Protein AF-A0A9D8S6X1-F1 (afdb_monomer_lite)

Radius of gyration: 15.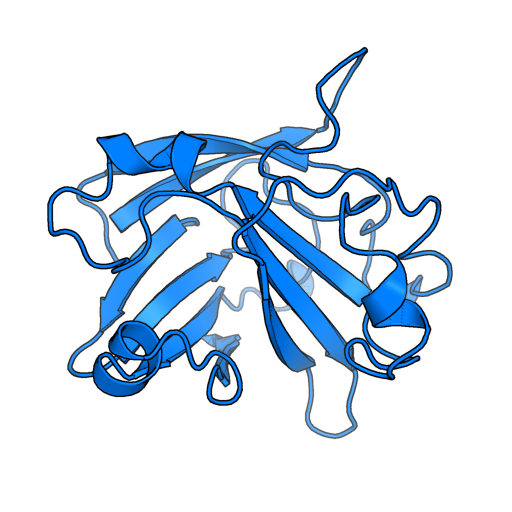07 Å; chains: 1; bounding box: 39×36×40 Å

Sequence (179 aa):
MIGIKVEKAHGEYDPGTSKFFGSPTMPEEWLADETIGDDDFFFCQLKLSEFKAFDKDNILPAKSGFIYFFLSETENGLKPNVQYFEKEPETLIDDFNAGFDSLGDIETEFSIDYFETKETTDGTGILVSDKDEIILLQYDPLDDGMPEFLAETENVACFKIKKEDLQKLDFSKVKLELR

pLDDT: mean 92.67, std 5.19, range [68.38, 98.69]

Secondary structure (DSSP, 8-state):
-EEEEEEE--SS--TTS-EESS--EE-THHHHTTSS-TTEEEEEEEEHHHHTTT-TT--SS-SSSEEEEEEEEETTEEEEEEEEE-SPP-EE-TTTTTT-GGG-S-SS-EEEEEEE-S-SSSSSEEEEEETTEEEEEEE-TTSTT--STTGGG-PPEEEEEEHHHHHTT-GGG-EEEE-

Structure (mmCIF, N/CA/C/O backbone):
data_AF-A0A9D8S6X1-F1
#
_entry.id   AF-A0A9D8S6X1-F1
#
loop_
_atom_site.group_PDB
_atom_site.id
_atom_site.type_symbol
_atom_site.label_atom_id
_atom_site.label_alt_id
_atom_site.label_comp_id
_atom_site.label_asym_id
_atom_site.label_entity_id
_atom_site.label_seq_id
_atom_site.pdbx_PDB_ins_code
_atom_site.Cartn_x
_atom_site.Cartn_y
_atom_site.Cartn_z
_atom_site.occupancy
_atom_site.B_iso_or_equiv
_atom_site.auth_seq_id
_atom_site.auth_comp_id
_atom_site.auth_asym_id
_atom_site.auth_atom_id
_atom_site.pdbx_PDB_model_num
ATOM 1 N N . MET A 1 1 ? -10.590 -8.589 8.835 1.00 87.88 1 MET A N 1
ATOM 2 C CA . MET A 1 1 ? -9.824 -7.779 7.863 1.00 87.88 1 MET A CA 1
ATOM 3 C C . MET A 1 1 ? -10.454 -7.965 6.495 1.00 87.88 1 MET A C 1
ATOM 5 O O . MET A 1 1 ? -11.339 -8.808 6.366 1.00 87.88 1 MET A O 1
ATOM 9 N N . ILE A 1 2 ? -10.019 -7.215 5.489 1.00 94.69 2 ILE A N 1
ATOM 10 C CA . ILE A 1 2 ? -10.280 -7.590 4.096 1.00 94.69 2 ILE A CA 1
ATOM 11 C C . ILE A 1 2 ? -9.073 -8.418 3.656 1.00 94.69 2 ILE A C 1
ATOM 13 O O . ILE A 1 2 ? -7.950 -7.925 3.735 1.00 94.69 2 ILE A O 1
ATOM 17 N N . GLY A 1 3 ? -9.296 -9.678 3.292 1.00 95.94 3 GLY A N 1
ATOM 18 C CA . GLY A 1 3 ? -8.234 -10.572 2.837 1.00 95.94 3 GLY A CA 1
ATOM 19 C C . GLY A 1 3 ? -7.816 -10.231 1.412 1.00 95.94 3 GLY A C 1
ATOM 20 O O . GLY A 1 3 ? -8.647 -9.776 0.619 1.00 95.94 3 GLY A O 1
ATOM 21 N N . ILE A 1 4 ? -6.539 -10.446 1.113 1.00 96.12 4 ILE A N 1
ATOM 22 C CA . ILE A 1 4 ? -5.961 -10.298 -0.221 1.00 96.12 4 ILE A CA 1
ATOM 23 C C . ILE A 1 4 ? -5.548 -11.671 -0.727 1.00 96.12 4 ILE A C 1
ATOM 25 O O . ILE A 1 4 ? -4.951 -12.458 -0.001 1.00 96.12 4 ILE A O 1
ATOM 29 N N . LYS A 1 5 ? -5.859 -11.938 -1.989 1.00 95.12 5 LYS A N 1
ATOM 30 C CA . LYS A 1 5 ? -5.250 -13.007 -2.766 1.00 95.12 5 LYS A CA 1
ATOM 31 C C . LYS A 1 5 ? -4.526 -12.373 -3.943 1.00 95.12 5 LYS A C 1
ATOM 33 O O . LYS A 1 5 ? -5.027 -11.401 -4.505 1.00 95.12 5 LYS A O 1
ATOM 38 N N . VAL A 1 6 ? -3.384 -12.936 -4.318 1.00 95.19 6 VAL A N 1
ATOM 39 C CA . VAL A 1 6 ? -2.604 -12.444 -5.450 1.00 95.19 6 VAL A CA 1
ATOM 40 C C . VAL A 1 6 ? -2.406 -13.509 -6.516 1.00 95.19 6 VAL A C 1
ATOM 42 O O . VAL A 1 6 ? -2.420 -14.712 -6.242 1.00 95.19 6 VAL A O 1
ATOM 45 N N . GLU A 1 7 ? -2.196 -13.055 -7.742 1.00 94.19 7 GLU A N 1
ATOM 46 C CA . GLU A 1 7 ? -1.721 -13.874 -8.849 1.00 94.19 7 GLU A CA 1
ATOM 47 C C . GLU A 1 7 ? -0.792 -13.045 -9.738 1.00 94.19 7 GLU A C 1
ATOM 49 O O . GLU A 1 7 ? -0.887 -11.820 -9.780 1.00 94.19 7 GLU A O 1
ATOM 54 N N . LYS A 1 8 ? 0.135 -13.699 -10.446 1.00 94.31 8 LYS A N 1
ATOM 55 C CA . LYS A 1 8 ? 0.975 -13.000 -11.427 1.00 94.31 8 LYS A CA 1
ATOM 56 C C . LYS A 1 8 ? 0.086 -12.423 -12.525 1.00 94.31 8 LYS A C 1
ATOM 58 O O . LYS A 1 8 ? -0.728 -13.148 -13.099 1.00 94.31 8 LYS A O 1
ATOM 63 N N . ALA A 1 9 ? 0.266 -11.143 -12.837 1.00 89.88 9 ALA A N 1
ATOM 64 C CA . ALA A 1 9 ? -0.518 -10.487 -13.870 1.00 89.88 9 ALA A CA 1
ATOM 65 C C . ALA A 1 9 ? -0.205 -11.102 -15.247 1.00 89.88 9 ALA A C 1
ATOM 67 O O . ALA A 1 9 ? 0.955 -11.312 -15.623 1.00 89.88 9 ALA A O 1
ATOM 68 N N . HIS A 1 10 ? -1.248 -11.423 -16.013 1.00 84.25 10 HIS A N 1
ATOM 69 C CA . HIS A 1 10 ? -1.128 -12.063 -17.320 1.00 84.25 10 HIS A CA 1
ATOM 70 C C . HIS A 1 10 ? -2.132 -11.475 -18.318 1.00 84.25 10 HIS A C 1
ATOM 72 O O . HIS A 1 10 ? -3.310 -11.319 -18.012 1.00 84.25 10 HIS A O 1
ATOM 78 N N . GLY A 1 11 ? -1.685 -11.245 -19.556 1.00 82.75 11 GLY A N 1
ATOM 79 C CA . GLY A 1 11 ? -2.544 -10.768 -20.644 1.00 82.75 11 GLY A CA 1
ATOM 80 C C . GLY A 1 11 ? -2.809 -9.260 -20.608 1.00 82.75 11 GLY A C 1
ATOM 81 O O . GLY A 1 11 ? -2.015 -8.500 -20.066 1.00 82.75 11 GLY A O 1
ATOM 82 N N . GLU A 1 12 ? -3.904 -8.835 -21.241 1.00 82.62 12 GLU A N 1
ATOM 83 C CA . GLU A 1 12 ? -4.375 -7.447 -21.195 1.00 82.62 12 GLU A CA 1
ATOM 84 C C . GLU A 1 12 ? -5.274 -7.249 -19.970 1.00 82.62 12 GLU A C 1
ATOM 86 O O . GLU A 1 12 ? -6.260 -7.967 -19.792 1.00 82.62 12 GLU A O 1
ATOM 91 N N . TYR A 1 13 ? -4.952 -6.255 -19.150 1.00 85.88 13 TYR A N 1
ATOM 92 C CA . TYR A 1 13 ? -5.726 -5.839 -17.983 1.00 85.88 13 TYR A CA 1
ATOM 93 C C . TYR A 1 13 ? -5.646 -4.313 -17.837 1.00 85.88 13 TYR A C 1
ATOM 95 O O . TYR A 1 13 ? -4.873 -3.652 -18.532 1.00 85.88 13 TYR A O 1
ATOM 103 N N . ASP A 1 14 ? -6.485 -3.743 -16.973 1.00 91.75 14 ASP A N 1
ATOM 104 C CA . ASP A 1 14 ? -6.447 -2.311 -16.668 1.00 91.75 14 ASP A CA 1
ATOM 105 C C . ASP A 1 14 ? -5.255 -2.019 -15.734 1.00 91.75 14 ASP A C 1
ATOM 107 O O . ASP A 1 14 ? -5.252 -2.490 -14.598 1.00 91.75 14 ASP A O 1
ATOM 111 N N . PRO A 1 15 ? -4.233 -1.254 -16.163 1.00 92.38 15 PRO A N 1
ATOM 112 C CA . PRO A 1 15 ? -3.059 -0.994 -15.334 1.00 92.38 15 PRO A CA 1
ATOM 113 C C . PRO A 1 15 ? -3.374 -0.147 -14.089 1.00 92.38 15 PRO A C 1
ATOM 115 O O . PRO A 1 15 ? -2.557 -0.108 -13.165 1.00 92.38 15 PRO A O 1
ATOM 118 N N . GLY A 1 16 ? -4.547 0.490 -14.031 1.00 94.75 16 GLY A N 1
ATOM 119 C CA . GLY A 1 16 ? -5.042 1.244 -12.885 1.00 94.75 16 GLY A CA 1
ATOM 120 C C . GLY A 1 16 ? -5.818 0.411 -11.858 1.00 94.75 16 GLY A C 1
ATOM 121 O O . GLY A 1 16 ? -6.587 0.996 -11.097 1.00 94.75 16 GLY A O 1
ATOM 122 N N . THR A 1 17 ? -5.697 -0.921 -11.840 1.00 95.75 17 THR A N 1
ATOM 123 C CA . THR A 1 17 ? -6.281 -1.792 -10.795 1.00 95.75 17 THR A CA 1
ATOM 124 C C . THR A 1 17 ? -5.334 -1.981 -9.615 1.00 95.75 17 THR A C 1
ATOM 126 O O . THR A 1 17 ? -4.147 -1.667 -9.702 1.00 95.75 17 THR A O 1
ATOM 129 N N . SER A 1 18 ? -5.822 -2.527 -8.501 1.00 97.75 18 SER A N 1
ATOM 130 C CA . SER A 1 18 ? -4.947 -2.862 -7.374 1.00 97.75 18 SER A CA 1
ATOM 131 C C . SER A 1 18 ? -3.916 -3.928 -7.747 1.00 97.75 18 SER A C 1
ATOM 133 O O . SER A 1 18 ? -4.235 -4.912 -8.419 1.00 97.75 18 SER A O 1
ATOM 135 N N . LYS A 1 19 ? -2.675 -3.730 -7.300 1.00 97.94 19 LYS A N 1
ATOM 136 C CA . LYS A 1 19 ? -1.536 -4.605 -7.605 1.00 97.94 19 LYS A CA 1
ATOM 137 C C . LYS A 1 19 ? -0.410 -4.450 -6.588 1.00 97.94 19 LYS A C 1
ATOM 139 O O . LYS A 1 19 ? -0.287 -3.404 -5.942 1.00 97.94 19 LYS A O 1
ATOM 144 N N . PHE A 1 20 ? 0.429 -5.474 -6.498 1.00 97.81 20 PHE A N 1
ATOM 145 C CA . PHE A 1 20 ? 1.783 -5.368 -5.962 1.00 97.81 20 PHE A CA 1
ATOM 146 C C . PHE A 1 20 ? 2.786 -5.276 -7.103 1.00 97.81 20 PHE A C 1
ATOM 148 O O . PHE A 1 20 ? 2.629 -5.976 -8.107 1.00 97.81 20 PHE A O 1
ATOM 155 N N . PHE A 1 21 ? 3.839 -4.486 -6.881 1.00 97.19 21 PHE A N 1
ATOM 156 C CA . PHE A 1 21 ? 5.027 -4.428 -7.735 1.00 97.19 21 PHE A CA 1
ATOM 157 C C . PHE A 1 21 ? 4.738 -4.097 -9.213 1.00 97.19 21 PHE A C 1
ATOM 159 O O . PHE A 1 21 ? 3.621 -3.734 -9.591 1.00 97.19 21 PHE A O 1
ATOM 166 N N . GLY A 1 22 ? 5.771 -4.149 -10.054 1.00 95.12 22 GLY A N 1
ATOM 167 C CA . GLY A 1 22 ? 5.673 -3.765 -11.459 1.00 95.12 22 GLY A CA 1
ATOM 168 C C . GLY A 1 22 ? 5.524 -2.257 -11.659 1.00 95.12 22 GLY A C 1
ATOM 169 O O . GLY A 1 22 ? 6.193 -1.464 -10.999 1.00 95.12 22 GLY A O 1
ATOM 170 N N . SER A 1 23 ? 4.677 -1.860 -12.611 1.00 95.50 23 SER A N 1
ATOM 171 C CA . SER A 1 23 ? 4.532 -0.460 -13.030 1.00 95.50 23 SER A CA 1
ATOM 172 C C . SER A 1 23 ? 3.281 0.189 -12.408 1.00 95.50 23 SER A C 1
ATOM 174 O O . SER A 1 23 ? 2.155 -0.272 -12.663 1.00 95.50 23 SER A O 1
ATOM 176 N N . PRO A 1 24 ? 3.432 1.254 -11.595 1.00 97.25 24 PRO A N 1
ATOM 177 C CA . PRO A 1 24 ? 2.298 1.981 -11.043 1.00 97.25 24 PRO A CA 1
ATOM 178 C C 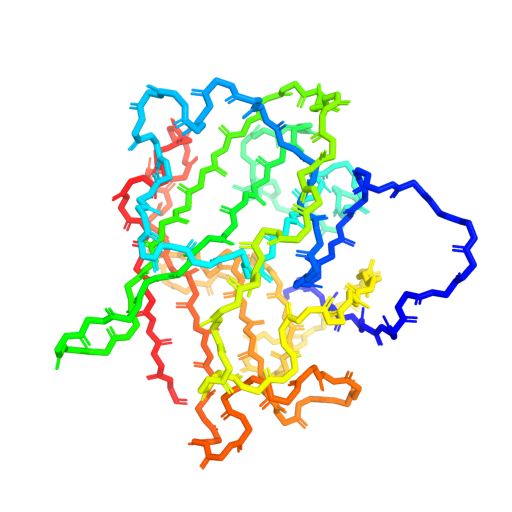. PRO A 1 24 ? 1.597 2.809 -12.121 1.00 97.25 24 PRO A C 1
ATOM 180 O O . PRO A 1 24 ? 2.237 3.370 -13.012 1.00 97.25 24 PRO A O 1
ATOM 183 N N . THR A 1 25 ? 0.277 2.954 -11.992 1.00 97.25 25 THR A N 1
ATOM 184 C CA . THR A 1 25 ? -0.449 4.018 -12.699 1.00 97.25 25 THR A CA 1
ATOM 185 C C . THR A 1 25 ? -0.677 5.138 -11.704 1.00 97.25 25 THR A C 1
ATOM 187 O O . THR A 1 25 ? -1.452 4.962 -10.776 1.00 97.25 25 THR A O 1
ATOM 190 N N . MET A 1 26 ? 0.015 6.265 -11.847 1.00 95.56 26 MET A N 1
ATOM 191 C CA . MET A 1 26 ? 0.042 7.321 -10.830 1.00 95.56 26 MET A CA 1
ATOM 192 C C . MET A 1 26 ? 0.157 8.722 -11.456 1.00 95.56 26 MET A C 1
ATOM 194 O O . MET A 1 26 ? 0.364 8.839 -12.665 1.00 95.56 26 MET A O 1
ATOM 198 N N . PRO A 1 27 ? -0.015 9.805 -10.678 1.00 94.69 27 PRO A N 1
ATOM 199 C CA . PRO A 1 27 ? 0.159 11.168 -11.178 1.00 94.69 27 PRO A CA 1
ATOM 200 C C . PRO A 1 27 ? 1.619 11.428 -11.575 1.00 94.69 27 PRO A C 1
ATOM 202 O O . PRO A 1 27 ? 2.521 11.261 -10.756 1.00 94.69 27 PRO A O 1
ATOM 205 N N . GLU A 1 28 ? 1.864 11.857 -12.816 1.00 90.75 28 GLU A N 1
ATOM 206 C CA . GLU A 1 28 ? 3.223 12.137 -13.313 1.00 90.75 28 GLU A CA 1
ATOM 207 C C . GLU A 1 28 ? 3.885 13.290 -12.540 1.00 90.75 28 GLU A C 1
ATOM 209 O O . GLU A 1 28 ? 5.103 13.311 -12.368 1.00 90.75 28 GLU A O 1
ATOM 214 N N . GLU A 1 29 ? 3.092 14.229 -12.010 1.00 92.56 29 GLU A N 1
ATOM 215 C CA . GLU A 1 29 ? 3.599 15.349 -11.215 1.00 92.56 29 GLU A CA 1
ATOM 216 C C . GLU A 1 29 ? 4.384 14.913 -9.972 1.00 92.56 29 GLU A C 1
ATOM 218 O O . GLU A 1 29 ? 5.290 15.639 -9.564 1.00 92.56 29 GLU A O 1
ATOM 223 N N . TRP A 1 30 ? 4.111 13.719 -9.431 1.00 94.62 30 TRP A N 1
ATOM 224 C CA . TRP A 1 30 ? 4.812 13.181 -8.263 1.00 94.62 30 TRP A CA 1
ATOM 225 C C . TRP A 1 30 ? 6.290 12.879 -8.520 1.00 94.62 30 TRP A C 1
ATOM 227 O O . TRP A 1 30 ? 7.085 12.864 -7.580 1.00 94.62 30 TRP A O 1
ATOM 237 N N . LEU A 1 31 ? 6.665 12.670 -9.787 1.00 88.81 31 LEU A N 1
ATOM 238 C CA . LEU A 1 31 ? 8.062 12.530 -10.205 1.00 88.81 31 LEU A CA 1
ATOM 239 C C . LEU A 1 31 ? 8.778 13.885 -10.264 1.00 88.81 31 LEU A C 1
ATOM 241 O O . LEU A 1 31 ? 9.998 13.954 -10.153 1.00 88.81 31 LEU A O 1
ATOM 245 N N . ALA A 1 32 ? 8.033 14.970 -10.483 1.00 88.94 32 ALA A N 1
ATOM 246 C CA . ALA A 1 32 ? 8.590 16.305 -10.678 1.00 88.94 32 ALA A CA 1
ATOM 247 C C . ALA A 1 32 ? 8.632 17.138 -9.389 1.00 88.94 32 ALA A C 1
ATOM 249 O O . ALA A 1 32 ? 9.419 18.081 -9.307 1.00 88.94 32 ALA A O 1
ATOM 250 N N . ASP A 1 33 ? 7.772 16.837 -8.414 1.00 91.75 33 ASP A N 1
ATOM 251 C CA . ASP A 1 33 ? 7.617 17.608 -7.177 1.00 91.75 33 ASP A CA 1
ATOM 252 C C . ASP A 1 33 ? 8.257 16.959 -5.937 1.00 91.75 33 ASP A C 1
ATOM 254 O O . ASP A 1 33 ? 8.052 17.446 -4.824 1.00 91.75 33 ASP A O 1
ATOM 258 N N . GLU A 1 34 ? 9.058 15.906 -6.137 1.00 88.12 34 GLU A N 1
ATOM 259 C CA . GLU A 1 34 ? 9.754 15.150 -5.083 1.00 88.12 34 GLU A CA 1
ATOM 260 C C . GLU A 1 34 ? 8.796 14.469 -4.078 1.00 88.12 34 GLU A C 1
ATOM 262 O O . GLU A 1 34 ? 9.189 14.145 -2.955 1.00 88.12 34 GLU A O 1
ATOM 267 N N . THR A 1 35 ? 7.529 14.230 -4.458 1.00 93.06 35 THR A N 1
ATOM 268 C CA . THR A 1 35 ? 6.592 13.423 -3.651 1.00 93.06 35 THR A CA 1
ATOM 269 C C . THR A 1 35 ? 7.097 11.990 -3.483 1.00 93.06 35 THR A C 1
ATOM 271 O O . THR A 1 35 ? 6.928 11.395 -2.412 1.00 93.06 35 THR A O 1
ATOM 274 N N . ILE A 1 36 ? 7.725 11.447 -4.527 1.00 93.81 36 ILE A N 1
ATOM 275 C CA . ILE A 1 36 ? 8.417 10.157 -4.508 1.00 93.81 36 ILE A CA 1
ATOM 276 C C . ILE A 1 36 ? 9.922 10.415 -4.523 1.00 93.81 36 ILE A C 1
ATOM 278 O O . ILE A 1 36 ? 10.401 11.223 -5.318 1.00 93.81 36 ILE A O 1
ATOM 282 N N . GLY A 1 37 ? 10.656 9.782 -3.606 1.00 89.56 37 GLY A N 1
ATOM 283 C CA . GLY A 1 37 ? 12.106 9.929 -3.525 1.00 89.56 37 GLY A CA 1
ATOM 284 C C . GLY A 1 37 ? 12.835 9.111 -4.590 1.00 89.56 37 GLY A C 1
ATOM 285 O O . GLY A 1 37 ? 12.324 8.099 -5.053 1.00 89.56 37 GLY A O 1
ATOM 286 N N . ASP A 1 38 ? 14.067 9.505 -4.919 1.00 89.00 38 ASP A N 1
ATOM 287 C CA . ASP A 1 38 ? 14.907 8.786 -5.894 1.00 89.00 38 ASP A CA 1
ATOM 288 C C . ASP A 1 38 ? 15.185 7.322 -5.494 1.00 89.00 38 ASP A C 1
ATOM 290 O O . ASP A 1 38 ? 15.384 6.469 -6.354 1.00 89.00 38 ASP A O 1
ATOM 294 N N . ASP A 1 39 ? 15.193 7.036 -4.188 1.00 92.25 39 ASP A N 1
ATOM 295 C CA . ASP A 1 39 ? 15.436 5.701 -3.624 1.00 92.25 39 ASP A CA 1
ATOM 296 C C . ASP A 1 39 ? 14.134 4.940 -3.297 1.00 92.25 39 ASP A C 1
ATOM 298 O O . ASP A 1 39 ? 14.181 3.871 -2.682 1.00 92.25 39 ASP A O 1
ATOM 302 N N . ASP A 1 40 ? 12.966 5.498 -3.634 1.00 96.06 40 ASP A N 1
ATOM 303 C CA . ASP A 1 40 ? 11.679 4.847 -3.399 1.00 96.06 40 ASP A CA 1
ATOM 304 C C . ASP A 1 40 ? 11.350 3.878 -4.548 1.00 96.06 40 ASP A C 1
ATOM 306 O O . ASP A 1 40 ? 11.199 4.286 -5.697 1.00 96.06 40 ASP A O 1
ATOM 310 N N . PHE A 1 41 ? 11.143 2.601 -4.229 1.00 97.00 41 PHE A N 1
ATOM 311 C CA . PHE A 1 41 ? 10.557 1.626 -5.148 1.00 97.00 41 PHE A CA 1
ATOM 312 C C . PHE A 1 41 ? 9.050 1.483 -4.905 1.00 97.00 41 PHE A C 1
ATOM 314 O O . PHE A 1 41 ? 8.542 1.651 -3.789 1.00 97.00 41 PHE A O 1
ATOM 321 N N . PHE A 1 42 ? 8.312 1.153 -5.960 1.00 97.81 42 PHE A N 1
ATOM 322 C CA . PHE A 1 42 ? 6.881 0.897 -5.920 1.00 97.81 42 PHE A CA 1
ATOM 323 C C . PHE A 1 42 ? 6.590 -0.470 -5.301 1.00 97.81 42 PHE A C 1
ATOM 325 O O . PHE A 1 42 ? 7.025 -1.511 -5.798 1.00 97.81 42 PHE A O 1
ATOM 332 N N . PHE A 1 43 ? 5.811 -0.465 -4.222 1.00 98.12 43 PHE A N 1
ATOM 333 C CA . PHE A 1 43 ? 5.430 -1.673 -3.499 1.00 98.12 43 PHE A CA 1
ATOM 334 C C . PHE A 1 43 ? 4.007 -2.118 -3.846 1.00 98.12 43 PHE A C 1
ATOM 336 O O . PHE A 1 43 ? 3.778 -3.283 -4.166 1.00 98.12 43 PHE A O 1
ATOM 343 N N . CYS A 1 44 ? 3.032 -1.208 -3.781 1.00 98.38 44 CYS A N 1
ATOM 344 C CA . CYS A 1 44 ? 1.625 -1.546 -3.988 1.00 98.38 44 CYS A CA 1
ATOM 345 C C . CYS A 1 44 ? 0.788 -0.319 -4.367 1.00 98.38 44 CYS A C 1
ATOM 347 O O . CYS A 1 44 ? 1.005 0.768 -3.836 1.00 98.38 44 CYS A O 1
ATOM 349 N N . GLN A 1 45 ? -0.221 -0.498 -5.220 1.00 98.19 45 GLN A N 1
ATOM 350 C CA . GLN A 1 45 ? -1.327 0.451 -5.366 1.00 98.19 45 GLN A CA 1
ATOM 351 C C . GLN A 1 45 ? -2.636 -0.253 -5.021 1.00 98.19 45 GLN A C 1
ATOM 353 O O . GLN A 1 45 ? -2.874 -1.386 -5.438 1.00 98.19 45 GLN A O 1
ATOM 358 N N . LEU A 1 46 ? -3.495 0.431 -4.271 1.00 98.19 46 LEU A N 1
ATOM 359 C CA . LEU A 1 46 ? -4.825 -0.036 -3.902 1.00 98.19 46 LEU A CA 1
ATOM 360 C C . LEU A 1 46 ? -5.867 0.934 -4.455 1.00 98.19 46 LEU A C 1
ATOM 362 O O . LEU A 1 46 ? -5.915 2.094 -4.042 1.00 98.19 46 LEU A O 1
ATOM 366 N N . LYS A 1 47 ? -6.741 0.453 -5.339 1.00 97.44 47 LYS A N 1
ATOM 367 C CA . LYS A 1 47 ? -7.891 1.194 -5.857 1.00 97.44 47 LYS A CA 1
ATOM 368 C C . LYS A 1 47 ? -9.078 1.019 -4.915 1.00 97.44 47 LYS A C 1
ATOM 370 O O . LYS A 1 47 ? -9.649 -0.061 -4.780 1.00 97.44 47 LYS A O 1
ATOM 375 N N . LEU A 1 48 ? -9.501 2.106 -4.274 1.00 97.06 48 LEU A N 1
ATOM 376 C CA . LEU A 1 48 ? -10.478 2.071 -3.176 1.00 97.06 48 LEU A CA 1
ATOM 377 C C . LEU A 1 48 ? -11.836 1.495 -3.584 1.00 97.06 48 LEU A C 1
ATOM 379 O O . LEU A 1 48 ? -12.539 0.909 -2.760 1.00 97.06 48 LEU A O 1
ATOM 383 N N . SER A 1 49 ? -12.219 1.668 -4.848 1.00 95.50 49 SER A N 1
ATOM 384 C CA . SER A 1 49 ? -13.494 1.183 -5.374 1.00 95.50 49 SER A CA 1
ATOM 385 C C . SER A 1 49 ? -13.563 -0.346 -5.473 1.00 95.50 49 SER A C 1
ATOM 387 O O . SER A 1 49 ? -14.663 -0.890 -5.375 1.00 95.50 49 SER A O 1
ATOM 389 N N . GLU A 1 50 ? -12.428 -1.042 -5.585 1.00 96.50 50 GLU A N 1
ATOM 390 C CA . GLU A 1 50 ? -12.368 -2.500 -5.774 1.00 96.50 50 GLU A CA 1
ATOM 391 C C . GLU A 1 50 ? -12.691 -3.272 -4.495 1.00 96.50 50 GLU A C 1
ATOM 393 O O . GLU A 1 50 ? -13.338 -4.317 -4.541 1.00 96.50 50 GLU A O 1
ATOM 398 N N . PHE A 1 51 ? -12.326 -2.724 -3.336 1.00 95.50 51 PHE A N 1
ATOM 399 C CA . PHE A 1 51 ? -12.581 -3.367 -2.048 1.00 95.50 51 PHE A CA 1
ATOM 400 C C . PHE A 1 51 ? -13.638 -2.660 -1.196 1.00 95.50 51 PHE A C 1
ATOM 402 O O . PHE A 1 51 ? -13.933 -3.104 -0.082 1.00 95.50 51 PHE A O 1
ATOM 409 N N . LYS A 1 52 ? -14.272 -1.586 -1.695 1.00 93.88 52 LYS A N 1
ATOM 410 C CA . LYS A 1 52 ? -15.228 -0.799 -0.896 1.00 93.88 52 LYS A CA 1
ATOM 411 C C . LYS A 1 52 ? -16.394 -1.628 -0.353 1.00 93.88 52 LYS A C 1
ATOM 413 O O . LYS A 1 52 ? -16.886 -1.344 0.737 1.00 93.88 52 LYS A O 1
ATOM 418 N N . ALA A 1 53 ? -16.828 -2.655 -1.084 1.00 93.38 53 ALA A N 1
ATOM 419 C CA . ALA A 1 53 ? -17.890 -3.560 -0.645 1.00 93.38 53 ALA A CA 1
ATOM 420 C C . ALA A 1 53 ? -17.527 -4.358 0.626 1.00 93.38 53 ALA A C 1
ATOM 422 O O . ALA A 1 53 ? -18.424 -4.791 1.352 1.00 93.38 53 ALA A O 1
ATOM 423 N N . PHE A 1 54 ? -16.231 -4.526 0.909 1.00 93.44 54 PHE A N 1
ATOM 424 C CA . PHE A 1 54 ? -15.721 -5.242 2.078 1.00 93.44 54 PHE A CA 1
ATOM 425 C C . PHE A 1 54 ? -15.407 -4.313 3.268 1.00 93.44 54 PHE A C 1
ATOM 427 O O . PHE A 1 54 ? -15.373 -4.780 4.405 1.00 93.44 54 PHE A O 1
ATOM 434 N N . ASP A 1 55 ? -15.268 -2.997 3.052 1.00 92.38 55 ASP A N 1
ATOM 435 C CA . ASP A 1 55 ? -15.091 -1.975 4.103 1.00 92.38 55 ASP A CA 1
ATOM 436 C C . ASP A 1 55 ? -1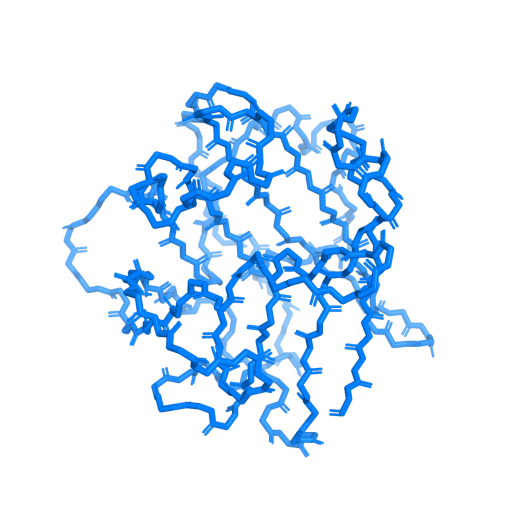6.426 -1.629 4.803 1.00 92.38 55 ASP A C 1
ATOM 438 O O . ASP A 1 55 ? -16.970 -0.525 4.698 1.00 92.38 55 ASP A O 1
ATOM 442 N N . LYS A 1 56 ? -16.993 -2.617 5.505 1.00 88.81 56 LYS A N 1
ATOM 443 C CA . LYS A 1 56 ? -18.319 -2.527 6.149 1.00 88.81 56 LYS A CA 1
ATOM 444 C C . LYS A 1 56 ? -18.378 -1.492 7.273 1.00 88.81 56 LYS A C 1
ATOM 446 O O . LYS A 1 56 ? -19.424 -0.877 7.484 1.00 88.81 56 LYS A O 1
ATOM 451 N N . ASP A 1 57 ? -17.256 -1.278 7.950 1.00 88.81 57 ASP A N 1
ATOM 452 C CA . ASP A 1 57 ? -17.144 -0.349 9.076 1.00 88.81 57 ASP A CA 1
ATOM 453 C C . ASP A 1 57 ? -16.838 1.091 8.631 1.00 88.81 57 ASP A C 1
ATOM 455 O O . ASP A 1 57 ? -16.814 1.996 9.464 1.00 88.81 57 ASP A O 1
ATOM 459 N N . ASN A 1 58 ? -16.667 1.328 7.321 1.00 90.38 58 ASN A N 1
ATOM 460 C CA . ASN A 1 58 ? -16.258 2.614 6.750 1.00 90.38 58 ASN A CA 1
ATOM 461 C C . ASN A 1 58 ? -14.986 3.159 7.413 1.00 90.38 58 ASN A C 1
ATOM 463 O O . ASN A 1 58 ? -14.932 4.322 7.822 1.00 90.38 58 ASN A O 1
ATOM 467 N N . ILE A 1 59 ? -13.975 2.296 7.533 1.00 91.38 59 ILE A N 1
ATOM 468 C CA . ILE A 1 59 ? -12.666 2.647 8.087 1.00 91.38 59 ILE A CA 1
ATOM 469 C C . ILE A 1 59 ? -12.009 3.711 7.206 1.00 91.38 59 ILE A C 1
ATOM 471 O O . ILE A 1 59 ? -11.450 4.676 7.731 1.00 91.38 59 ILE A O 1
ATOM 475 N N . LEU A 1 60 ? -12.108 3.565 5.879 1.00 92.38 60 LEU A N 1
ATOM 476 C CA . LEU A 1 60 ? -11.650 4.591 4.950 1.00 92.38 60 LEU A CA 1
ATOM 477 C C . LEU A 1 60 ? -12.705 5.701 4.821 1.00 92.38 60 LEU A C 1
ATOM 479 O O . LEU A 1 60 ? -13.844 5.423 4.424 1.00 92.38 60 LEU A O 1
ATOM 483 N N . PRO A 1 61 ? -12.343 6.969 5.101 1.00 85.81 61 PRO A N 1
ATOM 484 C CA . PRO A 1 61 ? -13.274 8.084 4.947 1.00 85.81 61 PRO A CA 1
ATOM 485 C C . PRO A 1 61 ? -13.566 8.391 3.470 1.00 85.81 61 PRO A C 1
ATOM 487 O O . PRO A 1 61 ? -14.679 8.804 3.133 1.00 85.81 61 PRO A O 1
ATOM 490 N N . ALA A 1 62 ? -12.597 8.158 2.580 1.00 85.81 62 ALA A N 1
ATOM 491 C CA . ALA A 1 62 ? -12.771 8.271 1.137 1.00 85.81 62 ALA A CA 1
ATOM 492 C C . ALA A 1 62 ? -13.490 7.041 0.556 1.00 85.81 62 ALA A C 1
ATOM 494 O O . ALA A 1 62 ? -13.335 5.916 1.032 1.00 85.81 62 ALA A O 1
ATOM 495 N N . LYS A 1 63 ? -14.294 7.260 -0.492 1.00 82.31 63 LYS A N 1
ATOM 496 C CA . LYS A 1 63 ? -15.048 6.195 -1.187 1.00 82.31 63 LYS A CA 1
ATOM 497 C C . LYS A 1 63 ? -14.463 5.808 -2.548 1.00 82.31 63 LYS A C 1
ATOM 499 O O . LYS A 1 63 ? -14.923 4.835 -3.136 1.00 82.31 63 LYS A O 1
ATOM 504 N N . SER A 1 64 ? -13.507 6.580 -3.045 1.00 92.75 64 SER A N 1
ATOM 505 C CA . SER A 1 64 ? -12.846 6.434 -4.341 1.00 92.75 64 SER A CA 1
ATOM 506 C C . SER A 1 64 ? -11.423 6.972 -4.237 1.00 92.75 64 SER A C 1
ATOM 508 O O . SER A 1 64 ? -11.077 7.581 -3.225 1.00 92.75 64 SER A O 1
ATOM 510 N N . GLY A 1 65 ? -10.633 6.765 -5.284 1.00 96.19 65 GLY A N 1
ATOM 511 C CA . GLY A 1 65 ? -9.225 7.134 -5.316 1.00 96.19 65 GLY A CA 1
ATOM 512 C C . GLY A 1 65 ? -8.321 5.937 -5.050 1.00 96.19 65 GLY A C 1
ATOM 513 O O . GLY A 1 65 ? -8.752 4.781 -5.110 1.00 96.19 65 GLY A O 1
ATOM 514 N N . PHE A 1 66 ? -7.067 6.246 -4.759 1.00 97.88 66 PHE A N 1
ATOM 515 C CA . PHE A 1 66 ? -5.965 5.301 -4.714 1.00 97.88 66 PHE A CA 1
ATOM 516 C C . PHE A 1 66 ? -5.104 5.549 -3.486 1.00 97.88 66 PHE A C 1
ATOM 518 O O . PHE A 1 66 ? -4.867 6.701 -3.120 1.00 97.88 66 PHE A O 1
ATOM 525 N N . ILE A 1 67 ? -4.620 4.475 -2.870 1.00 98.12 67 ILE A N 1
ATOM 526 C CA . ILE A 1 67 ? -3.530 4.534 -1.895 1.00 98.12 67 ILE A CA 1
ATOM 527 C C . ILE A 1 67 ? -2.332 3.823 -2.515 1.00 98.12 67 ILE A C 1
ATOM 529 O O . ILE A 1 67 ? -2.439 2.656 -2.887 1.00 98.12 67 ILE A O 1
ATOM 533 N N . TYR A 1 68 ? -1.209 4.523 -2.607 1.00 98.50 68 TYR A N 1
ATOM 534 C CA . TYR A 1 68 ? 0.054 4.001 -3.112 1.00 98.50 68 TYR A CA 1
ATOM 535 C C . TYR A 1 68 ? 1.023 3.808 -1.963 1.00 98.50 68 TYR A C 1
ATOM 537 O O . TYR A 1 68 ? 1.115 4.650 -1.069 1.00 98.50 68 TYR A O 1
ATOM 545 N N . PHE A 1 69 ? 1.757 2.711 -2.018 1.00 98.69 69 PHE A N 1
ATOM 546 C CA . PHE A 1 69 ? 2.801 2.350 -1.087 1.00 98.69 69 PHE A CA 1
ATOM 547 C C . PHE A 1 69 ? 4.106 2.300 -1.862 1.00 98.69 69 PHE A C 1
ATOM 549 O O . PHE A 1 69 ? 4.251 1.523 -2.808 1.00 98.69 69 PHE A O 1
ATOM 556 N N . PHE A 1 70 ? 5.046 3.112 -1.416 1.00 98.25 70 PHE A N 1
ATOM 557 C CA . PHE A 1 70 ? 6.434 3.086 -1.822 1.00 98.25 70 PHE A CA 1
ATOM 558 C C . PHE A 1 70 ? 7.297 2.791 -0.602 1.00 98.25 70 PHE A C 1
ATOM 560 O O . PHE A 1 70 ? 6.892 3.009 0.551 1.00 98.25 70 PHE A O 1
ATOM 567 N N . LEU A 1 71 ? 8.486 2.270 -0.856 1.00 97.12 71 LEU A N 1
ATOM 568 C CA . LEU A 1 71 ? 9.453 1.918 0.167 1.00 97.12 71 LEU A CA 1
ATOM 569 C C . LEU A 1 71 ? 10.837 2.370 -0.280 1.00 97.12 71 LEU A C 1
ATOM 571 O O . LEU A 1 71 ? 11.186 2.198 -1.438 1.00 97.12 71 LEU A O 1
ATOM 575 N N . SER A 1 72 ? 11.640 2.873 0.649 1.00 95.25 72 SER A N 1
ATOM 576 C CA . SER A 1 72 ? 13.067 3.129 0.436 1.00 95.25 72 SER A CA 1
ATOM 577 C C . SER A 1 72 ? 13.913 2.302 1.396 1.00 95.25 72 SER A C 1
ATOM 579 O O . SER A 1 72 ? 13.562 2.120 2.570 1.00 95.25 72 SER A O 1
ATOM 581 N N . GLU A 1 73 ? 15.050 1.806 0.908 1.00 90.50 73 GLU A N 1
ATOM 582 C CA . GLU A 1 73 ? 16.069 1.177 1.746 1.00 90.50 73 GLU A CA 1
ATOM 583 C C . GLU A 1 73 ? 16.901 2.251 2.454 1.00 90.50 73 GLU A C 1
ATOM 585 O O . GLU A 1 73 ? 17.488 3.136 1.836 1.00 90.50 73 GLU A O 1
ATOM 590 N N . THR A 1 74 ? 16.973 2.178 3.781 1.00 88.56 74 THR A N 1
ATOM 591 C CA . THR A 1 74 ? 17.818 3.061 4.591 1.00 88.56 74 THR A CA 1
ATOM 592 C C . THR A 1 74 ? 18.788 2.239 5.432 1.00 88.56 74 THR A C 1
ATOM 594 O O . THR A 1 74 ? 18.605 1.037 5.625 1.00 88.56 74 THR A O 1
ATOM 597 N N . GLU A 1 75 ? 19.784 2.889 6.037 1.00 86.94 75 GLU A N 1
ATOM 598 C CA . GLU A 1 75 ? 20.691 2.239 6.999 1.00 86.94 75 GLU A CA 1
ATOM 599 C C . GLU A 1 75 ? 19.961 1.568 8.184 1.00 86.94 75 GLU A C 1
ATOM 601 O O . GLU A 1 75 ? 20.503 0.659 8.809 1.00 86.94 75 GLU A O 1
ATOM 606 N N . ASN A 1 76 ? 18.729 2.002 8.485 1.00 84.56 76 ASN A N 1
ATOM 607 C CA . ASN A 1 76 ? 17.902 1.498 9.582 1.00 84.56 76 ASN A CA 1
ATOM 608 C C . ASN A 1 76 ? 16.797 0.535 9.100 1.00 84.56 76 ASN A C 1
ATOM 610 O O . ASN A 1 76 ? 15.883 0.227 9.865 1.00 84.56 76 ASN A O 1
ATOM 614 N N . GLY A 1 77 ? 16.873 0.072 7.849 1.00 89.00 77 GLY A N 1
ATOM 615 C CA . GLY A 1 77 ? 15.882 -0.794 7.211 1.00 89.00 77 GLY A CA 1
ATOM 616 C C . GLY A 1 77 ? 14.923 -0.037 6.293 1.00 89.00 77 GLY A C 1
ATOM 617 O O . GLY A 1 77 ? 15.206 1.079 5.851 1.00 89.00 77 GLY A O 1
ATOM 618 N N . LEU A 1 78 ? 13.786 -0.666 5.998 1.00 93.62 78 LEU A N 1
ATOM 619 C CA . LEU A 1 78 ? 12.782 -0.145 5.072 1.00 93.62 78 LEU A CA 1
ATOM 620 C C . LEU A 1 78 ? 11.998 1.023 5.676 1.00 93.62 78 LEU A C 1
ATOM 622 O O . LEU A 1 78 ? 11.499 0.946 6.803 1.00 93.62 78 LEU A O 1
ATOM 626 N N . LYS A 1 79 ? 11.837 2.091 4.897 1.00 95.81 79 LYS A N 1
ATOM 627 C CA . LYS A 1 79 ? 11.037 3.261 5.257 1.00 95.81 79 LYS A CA 1
ATOM 628 C C . LYS A 1 79 ? 9.849 3.403 4.300 1.00 95.81 79 LYS A C 1
ATOM 630 O O . LYS A 1 79 ? 10.064 3.407 3.095 1.00 95.81 79 LYS A O 1
ATOM 635 N N . PRO A 1 80 ? 8.611 3.562 4.803 1.00 97.81 80 PRO A N 1
ATOM 636 C CA . PRO A 1 80 ? 7.447 3.758 3.950 1.00 97.81 80 PRO A CA 1
ATOM 637 C C . PRO A 1 80 ? 7.299 5.205 3.480 1.00 97.81 80 PRO A C 1
ATOM 639 O O . PRO A 1 80 ? 7.479 6.149 4.256 1.00 97.81 80 PRO A O 1
ATOM 642 N N . ASN A 1 81 ? 6.860 5.347 2.236 1.00 97.94 81 ASN A N 1
ATOM 643 C CA . ASN A 1 81 ? 6.278 6.553 1.670 1.00 97.94 81 ASN A CA 1
ATOM 644 C C . ASN A 1 81 ? 4.888 6.179 1.128 1.00 97.94 81 ASN A C 1
ATOM 646 O O . ASN A 1 81 ? 4.768 5.373 0.211 1.00 97.94 81 ASN A O 1
ATOM 650 N N . VAL A 1 82 ? 3.823 6.685 1.756 1.00 98.50 82 VAL A N 1
ATOM 651 C CA . VAL A 1 82 ? 2.442 6.311 1.416 1.00 98.50 82 VAL A CA 1
ATOM 652 C C . VAL A 1 82 ? 1.675 7.543 0.981 1.00 98.50 82 VAL A C 1
ATOM 654 O O . VAL A 1 82 ? 1.616 8.530 1.714 1.00 98.50 82 VAL A O 1
ATOM 657 N N . GLN A 1 83 ? 1.065 7.460 -0.198 1.00 97.75 83 GLN A N 1
ATOM 658 C CA . GLN A 1 83 ? 0.386 8.576 -0.845 1.00 97.75 83 GLN A CA 1
ATOM 659 C C . GLN A 1 83 ? -1.071 8.239 -1.133 1.00 97.75 83 GLN A C 1
ATOM 661 O O . GLN A 1 83 ? -1.403 7.111 -1.492 1.00 97.75 83 GLN A O 1
ATOM 666 N N . TYR A 1 84 ? -1.944 9.235 -1.003 1.00 97.31 84 TYR A N 1
ATOM 667 C CA . TYR A 1 84 ? -3.339 9.133 -1.418 1.00 97.31 84 TYR A CA 1
ATOM 668 C C . TYR A 1 84 ? -3.609 10.065 -2.591 1.00 97.31 84 TYR A C 1
ATOM 670 O O . TYR A 1 84 ? -3.268 11.247 -2.548 1.00 97.31 84 TYR A O 1
ATOM 678 N N . PHE A 1 85 ? -4.282 9.541 -3.611 1.00 96.06 85 PHE A N 1
ATOM 679 C CA . PHE A 1 85 ? -4.725 10.313 -4.762 1.00 96.06 85 PHE A CA 1
ATOM 680 C C . PHE A 1 85 ? -6.221 10.114 -4.989 1.00 96.06 85 PHE A C 1
ATOM 682 O O . PHE A 1 85 ? -6.694 8.997 -5.169 1.00 96.06 85 PHE A O 1
ATOM 689 N N . GLU A 1 86 ? -6.988 11.202 -4.971 1.00 95.50 86 GLU A N 1
ATOM 690 C CA . GLU A 1 86 ? -8.455 11.138 -5.040 1.00 95.50 86 GLU A CA 1
ATOM 691 C C . GLU A 1 86 ? -8.991 10.809 -6.444 1.00 95.50 86 GLU A C 1
ATOM 693 O O . GLU A 1 86 ? -10.100 10.289 -6.578 1.00 95.50 86 GLU A O 1
ATOM 698 N N . LYS A 1 87 ? -8.229 11.135 -7.493 1.00 93.94 87 LYS A N 1
ATOM 699 C CA . LYS A 1 87 ? -8.667 11.019 -8.891 1.00 93.94 87 LYS A CA 1
ATOM 700 C C . LYS A 1 87 ? -8.203 9.699 -9.506 1.00 93.94 87 LYS A C 1
ATOM 702 O O . LYS A 1 87 ? -7.354 9.012 -8.950 1.00 93.94 87 LYS A O 1
ATOM 707 N N . GLU A 1 88 ? -8.749 9.371 -10.674 1.00 92.81 88 GLU A N 1
ATOM 708 C CA . GLU A 1 88 ? -8.173 8.324 -11.519 1.00 92.81 88 GLU A CA 1
ATOM 709 C C . GLU A 1 88 ? -6.842 8.841 -12.096 1.00 92.81 88 GLU A C 1
ATOM 711 O O . GLU A 1 88 ? -6.833 9.922 -12.694 1.00 92.81 88 GLU A O 1
ATOM 716 N N . PRO A 1 89 ? -5.718 8.144 -11.867 1.00 88.56 89 PRO A N 1
ATOM 717 C CA . PRO A 1 89 ? -4.456 8.443 -12.530 1.00 88.56 89 PRO A CA 1
ATOM 718 C C . PRO A 1 89 ? -4.543 8.043 -14.009 1.00 88.56 89 PRO A C 1
ATOM 720 O O . PRO A 1 89 ? -5.246 7.098 -14.366 1.00 88.56 89 PRO A O 1
ATOM 723 N N . GLU A 1 90 ? -3.821 8.750 -14.876 1.00 87.06 90 GLU A N 1
ATOM 724 C CA . GLU A 1 90 ? -3.851 8.495 -16.327 1.00 87.06 90 GLU A CA 1
ATOM 725 C C . GLU A 1 90 ? -2.513 7.972 -16.870 1.00 87.06 90 GLU A C 1
ATOM 727 O O . GLU A 1 90 ? -2.459 7.502 -18.007 1.00 87.06 90 GLU A O 1
ATOM 732 N N . THR A 1 91 ? -1.444 8.022 -16.069 1.00 94.69 91 THR A N 1
ATOM 733 C CA . THR A 1 91 ? -0.080 7.742 -16.529 1.00 94.69 91 THR A CA 1
ATOM 734 C C . THR A 1 91 ? 0.445 6.448 -15.922 1.00 94.69 91 THR A C 1
ATOM 736 O O . THR A 1 91 ? 0.610 6.347 -14.708 1.00 94.69 91 THR A O 1
ATOM 739 N N . LEU A 1 92 ? 0.733 5.469 -16.781 1.00 96.06 92 LEU A N 1
ATOM 740 C CA . LEU A 1 92 ? 1.529 4.293 -16.437 1.00 96.06 92 LEU A CA 1
ATOM 741 C C . LEU A 1 92 ? 3.009 4.681 -16.455 1.00 96.06 92 LEU A C 1
ATOM 743 O O . LEU A 1 92 ? 3.479 5.236 -17.449 1.00 96.06 92 LEU A O 1
ATOM 747 N N . ILE A 1 93 ? 3.724 4.404 -15.368 1.00 95.31 93 ILE A N 1
ATOM 748 C CA . ILE A 1 93 ? 5.160 4.665 -15.279 1.00 95.31 93 ILE A CA 1
ATOM 749 C C . ILE A 1 93 ? 5.904 3.346 -15.470 1.00 95.31 93 ILE A C 1
ATOM 751 O O . ILE A 1 93 ? 6.023 2.552 -14.537 1.00 95.31 93 ILE A O 1
ATOM 755 N N . ASP A 1 94 ? 6.354 3.118 -16.702 1.00 92.75 94 ASP A N 1
ATOM 756 C CA . ASP A 1 94 ? 7.105 1.922 -17.084 1.00 92.75 94 ASP A CA 1
ATOM 757 C C . ASP A 1 94 ? 8.455 1.856 -16.354 1.00 92.75 94 ASP A C 1
ATOM 759 O O . ASP A 1 94 ? 9.067 2.885 -16.058 1.00 92.75 94 ASP A O 1
ATOM 763 N N . ASP A 1 95 ? 8.927 0.634 -16.094 1.00 92.50 95 ASP A N 1
ATOM 764 C CA . ASP A 1 95 ? 10.243 0.344 -15.510 1.00 92.50 95 ASP A CA 1
ATOM 765 C C . ASP A 1 95 ? 10.518 1.067 -14.172 1.00 92.50 95 ASP A C 1
ATOM 767 O O . ASP A 1 95 ? 11.670 1.294 -13.807 1.00 92.50 95 ASP A O 1
ATOM 771 N N . PHE A 1 96 ? 9.472 1.418 -13.408 1.00 94.88 96 PHE A N 1
ATOM 772 C CA . PHE A 1 96 ? 9.611 2.198 -12.168 1.00 94.88 96 PHE A CA 1
ATOM 773 C C . PHE A 1 96 ? 10.544 1.536 -11.139 1.00 94.88 96 PHE A C 1
ATOM 775 O O . PHE A 1 96 ? 11.336 2.210 -10.489 1.00 94.88 96 PHE A O 1
ATOM 782 N N . ASN A 1 97 ? 10.474 0.208 -11.019 1.00 95.50 97 ASN A N 1
ATOM 783 C CA . ASN A 1 97 ? 11.301 -0.575 -10.097 1.00 95.50 97 ASN A CA 1
ATOM 784 C C . ASN A 1 97 ? 12.649 -1.022 -10.693 1.00 95.50 97 ASN A C 1
ATOM 786 O O . ASN A 1 97 ? 13.372 -1.785 -10.049 1.00 95.50 97 ASN A O 1
ATOM 790 N N . ALA A 1 98 ? 13.004 -0.576 -11.901 1.00 93.06 98 ALA A N 1
ATOM 791 C CA . ALA A 1 98 ? 14.253 -0.981 -12.531 1.00 93.06 98 ALA A CA 1
ATOM 792 C C . ALA A 1 98 ? 15.466 -0.512 -11.711 1.00 93.06 98 ALA A C 1
ATOM 794 O O . ALA A 1 98 ? 15.586 0.658 -11.348 1.00 93.06 98 ALA A O 1
ATOM 795 N N . GLY A 1 99 ? 16.405 -1.428 -11.459 1.00 88.25 99 GLY A N 1
ATOM 796 C CA . GLY A 1 99 ? 17.650 -1.143 -10.734 1.00 88.25 99 GLY A CA 1
ATOM 797 C C . GLY A 1 99 ? 17.644 -1.503 -9.245 1.00 88.25 99 GLY A C 1
ATOM 798 O O . GLY A 1 99 ? 18.681 -1.375 -8.595 1.00 88.25 99 GLY A O 1
ATOM 799 N N . PHE A 1 100 ? 16.534 -2.020 -8.713 1.00 89.50 100 PHE A N 1
ATOM 800 C CA . PHE A 1 100 ? 16.422 -2.535 -7.342 1.00 89.50 100 PHE A CA 1
ATOM 801 C C . PHE A 1 100 ? 16.672 -4.058 -7.259 1.00 89.50 100 PHE A C 1
ATOM 803 O O . PHE A 1 100 ? 15.950 -4.799 -6.590 1.00 89.50 100 PHE A O 1
ATOM 810 N N . ASP A 1 101 ? 17.730 -4.542 -7.922 1.00 84.56 101 ASP A N 1
ATOM 811 C CA . ASP A 1 101 ? 18.026 -5.978 -8.096 1.00 84.56 101 ASP A CA 1
ATOM 812 C C . ASP A 1 101 ? 18.207 -6.757 -6.772 1.00 84.56 101 ASP A C 1
ATOM 814 O O . ASP A 1 101 ? 18.079 -7.982 -6.731 1.00 84.56 101 ASP A O 1
ATOM 818 N N . SER A 1 102 ? 18.546 -6.070 -5.675 1.00 85.44 102 SER A N 1
ATOM 819 C CA . SER A 1 102 ? 18.759 -6.674 -4.352 1.00 85.44 102 SER A CA 1
ATOM 820 C C . SER A 1 102 ? 17.472 -7.079 -3.632 1.00 85.44 102 SER A C 1
ATOM 822 O O . SER A 1 102 ? 17.553 -7.804 -2.641 1.00 85.44 102 SER A O 1
ATOM 824 N N . LEU A 1 103 ? 16.305 -6.633 -4.108 1.00 85.12 103 LEU A N 1
ATOM 825 C CA . LEU A 1 103 ? 15.012 -6.819 -3.440 1.00 85.12 103 LEU A CA 1
ATOM 826 C C . LEU A 1 103 ? 14.213 -8.028 -3.951 1.00 85.12 103 LEU A C 1
ATOM 828 O O . LEU A 1 103 ? 13.090 -8.258 -3.501 1.00 85.12 103 LEU A O 1
ATOM 832 N N . GLY A 1 104 ? 14.798 -8.821 -4.851 1.00 84.62 104 GLY A N 1
ATOM 833 C CA . GLY A 1 104 ? 14.122 -9.934 -5.514 1.00 84.62 104 GLY A CA 1
ATOM 834 C C . GLY A 1 104 ? 13.324 -9.480 -6.737 1.00 84.62 104 GLY A C 1
ATOM 835 O O . GLY A 1 104 ? 13.593 -8.433 -7.321 1.00 84.62 104 GLY A O 1
ATOM 836 N N . ASP A 1 105 ? 12.352 -10.290 -7.154 1.00 89.06 105 ASP A N 1
ATOM 837 C CA . ASP A 1 105 ? 11.505 -10.000 -8.318 1.00 89.06 105 ASP A CA 1
ATOM 838 C C . ASP A 1 105 ? 10.388 -9.008 -7.954 1.00 89.06 105 ASP A C 1
ATOM 840 O O . ASP A 1 105 ? 9.271 -9.404 -7.618 1.00 89.06 105 ASP A O 1
ATOM 844 N N . ILE A 1 106 ? 10.721 -7.715 -8.001 1.00 93.19 106 ILE A N 1
ATOM 845 C CA . ILE A 1 106 ? 9.777 -6.602 -7.799 1.00 93.19 106 ILE A CA 1
ATOM 846 C C . ILE A 1 106 ? 9.383 -5.896 -9.110 1.00 93.19 106 ILE A C 1
ATOM 848 O O . ILE A 1 106 ? 8.653 -4.902 -9.098 1.00 93.19 106 ILE A O 1
ATOM 852 N N . GLU A 1 107 ? 9.863 -6.392 -10.249 1.00 93.50 107 GLU A N 1
ATOM 853 C CA . GLU A 1 107 ? 9.441 -5.935 -11.579 1.00 93.50 107 GLU A CA 1
ATOM 854 C C . GLU A 1 107 ? 8.224 -6.720 -12.081 1.00 93.50 107 GLU A C 1
ATOM 856 O O . GLU A 1 107 ? 7.404 -6.183 -12.827 1.00 93.50 107 GLU A O 1
ATOM 861 N N . THR A 1 108 ? 8.061 -7.978 -11.651 1.00 93.44 108 THR A N 1
ATOM 862 C CA . THR A 1 108 ? 6.839 -8.734 -11.931 1.00 93.44 108 THR A CA 1
ATOM 863 C C . THR A 1 108 ? 5.656 -8.121 -11.193 1.00 93.44 108 THR A C 1
ATOM 865 O O . THR A 1 108 ? 5.662 -7.975 -9.974 1.00 93.44 108 THR A O 1
ATOM 868 N N . GLU A 1 109 ? 4.602 -7.815 -11.942 1.00 95.62 109 GLU A N 1
ATOM 869 C CA . GLU A 1 109 ? 3.343 -7.346 -11.386 1.00 95.62 109 GLU A CA 1
ATOM 870 C C . GLU A 1 109 ? 2.473 -8.508 -10.885 1.00 95.62 109 GLU A C 1
ATOM 872 O O . GLU A 1 109 ? 2.338 -9.546 -11.545 1.00 95.62 109 GLU A O 1
ATOM 877 N N . PHE A 1 110 ? 1.821 -8.296 -9.743 1.00 96.50 110 PHE A N 1
ATOM 878 C CA . PHE A 1 110 ? 0.845 -9.220 -9.179 1.00 96.50 110 PHE A CA 1
ATOM 879 C C . PHE A 1 110 ? -0.499 -8.519 -8.977 1.00 96.50 110 PHE A C 1
ATOM 881 O O . PHE A 1 110 ? -0.577 -7.528 -8.248 1.00 96.50 110 PHE A O 1
ATOM 888 N N . SER A 1 111 ? -1.560 -9.035 -9.599 1.00 95.94 111 SER A N 1
ATOM 889 C CA . SER A 1 111 ? -2.923 -8.529 -9.422 1.00 95.94 111 SER A CA 1
ATOM 890 C C . SER A 1 111 ? -3.470 -8.908 -8.047 1.00 95.94 111 SER A C 1
ATOM 892 O O . SER A 1 111 ? -3.066 -9.910 -7.454 1.00 95.94 111 SER A O 1
ATOM 894 N N . ILE A 1 112 ? -4.388 -8.087 -7.529 1.00 97.00 112 ILE A N 1
ATOM 895 C CA . ILE A 1 112 ? -5.005 -8.279 -6.213 1.00 97.00 112 ILE A CA 1
ATOM 896 C C . ILE A 1 112 ? -6.497 -8.577 -6.363 1.00 97.00 112 ILE A C 1
ATOM 898 O O . ILE A 1 112 ? -7.246 -7.781 -6.925 1.00 97.00 112 ILE A O 1
ATOM 902 N N . ASP A 1 113 ? -6.933 -9.672 -5.745 1.00 95.69 113 ASP A N 1
ATOM 903 C CA . ASP A 1 113 ? -8.334 -9.987 -5.488 1.00 95.69 113 ASP A CA 1
ATOM 904 C C . ASP A 1 113 ? -8.658 -9.845 -3.997 1.00 95.69 113 ASP A C 1
ATOM 906 O O . ASP A 1 113 ? -7.894 -10.262 -3.122 1.00 95.69 113 ASP A O 1
ATOM 910 N N . TYR A 1 114 ? -9.845 -9.315 -3.696 1.00 96.50 114 TYR A N 1
ATOM 911 C CA . TYR A 1 114 ? -10.302 -9.093 -2.325 1.00 96.50 114 TYR A CA 1
ATOM 912 C C . TYR A 1 114 ? -11.384 -10.080 -1.899 1.00 96.50 114 TYR A C 1
ATOM 914 O O . TYR A 1 114 ? -12.300 -10.404 -2.658 1.00 96.50 114 TYR A O 1
ATOM 922 N N . PHE A 1 115 ? -11.338 -10.495 -0.634 1.00 94.19 115 PHE A N 1
ATOM 923 C CA . PHE A 1 115 ? -12.374 -11.335 -0.041 1.00 94.19 115 PHE A CA 1
ATOM 924 C C . PHE A 1 115 ? -12.637 -11.002 1.430 1.00 94.19 115 PHE A C 1
ATOM 926 O O . PHE A 1 115 ? -11.818 -10.418 2.140 1.00 94.19 115 PHE A O 1
ATOM 933 N N . GLU A 1 116 ? -13.818 -11.385 1.914 1.00 92.06 116 GLU A N 1
ATOM 934 C CA . GLU A 1 116 ? -14.150 -11.266 3.332 1.00 92.06 116 GLU A CA 1
ATOM 935 C C . GLU A 1 116 ? -13.539 -12.429 4.119 1.00 92.06 116 GLU A C 1
ATOM 937 O O . GLU A 1 116 ? -13.806 -13.594 3.822 1.00 92.06 116 GLU A O 1
ATOM 942 N N . THR A 1 117 ? -12.780 -12.116 5.169 1.00 87.50 117 THR A N 1
ATOM 943 C CA . THR A 1 117 ? -12.254 -13.111 6.108 1.00 87.50 117 THR A CA 1
ATOM 944 C C . THR A 1 117 ? -12.493 -12.698 7.559 1.00 87.50 117 THR A C 1
ATOM 946 O O . THR A 1 117 ? -12.571 -11.514 7.903 1.00 87.50 117 THR A O 1
ATOM 949 N N . LYS A 1 118 ? -12.643 -13.708 8.420 1.00 79.19 118 LYS A N 1
ATOM 950 C CA . LYS A 1 118 ? -12.756 -13.541 9.877 1.00 79.19 118 LYS A CA 1
ATOM 951 C C . LYS A 1 118 ? -11.400 -13.520 10.567 1.00 79.19 118 LYS A C 1
ATOM 953 O O . LYS A 1 118 ? -11.337 -13.120 11.727 1.00 79.19 118 LYS A O 1
ATOM 958 N N . GLU A 1 119 ? -10.357 -13.968 9.882 1.00 75.00 119 GLU A N 1
ATOM 959 C CA . GLU A 1 119 ? -8.989 -13.872 10.370 1.00 75.00 119 GLU A CA 1
ATOM 960 C C . GLU A 1 119 ? -8.580 -12.395 10.359 1.00 75.00 119 GLU A C 1
ATOM 962 O O . GLU A 1 119 ? -9.070 -11.596 9.556 1.00 75.00 119 GLU A O 1
ATOM 967 N N . THR A 1 120 ? -7.814 -11.980 11.364 1.00 68.38 120 THR A N 1
ATOM 968 C CA . THR A 1 120 ? -7.397 -10.576 11.527 1.00 68.38 120 THR A CA 1
ATOM 969 C C . THR A 1 120 ? -5.937 -10.443 11.929 1.00 68.38 120 THR A C 1
ATOM 971 O O . THR A 1 120 ? -5.504 -9.335 12.222 1.00 68.38 120 THR A O 1
ATOM 974 N N . THR A 1 121 ? -5.215 -11.555 12.044 1.00 69.12 121 THR A N 1
ATOM 975 C CA . THR A 1 121 ? -3.829 -11.588 12.526 1.00 69.12 121 THR A CA 1
ATOM 976 C C . THR A 1 121 ? -2.897 -12.322 11.577 1.00 69.12 121 THR A C 1
ATOM 978 O O . THR A 1 121 ? -1.718 -11.993 11.562 1.00 69.12 121 THR A O 1
ATOM 981 N N . ASP A 1 122 ? -3.422 -13.237 10.764 1.00 78.94 122 ASP A N 1
ATOM 982 C CA . ASP A 1 122 ? -2.637 -14.162 9.948 1.00 78.94 122 ASP A CA 1
ATOM 983 C C . ASP A 1 122 ? -2.921 -13.873 8.460 1.00 78.94 122 ASP A C 1
ATOM 985 O O 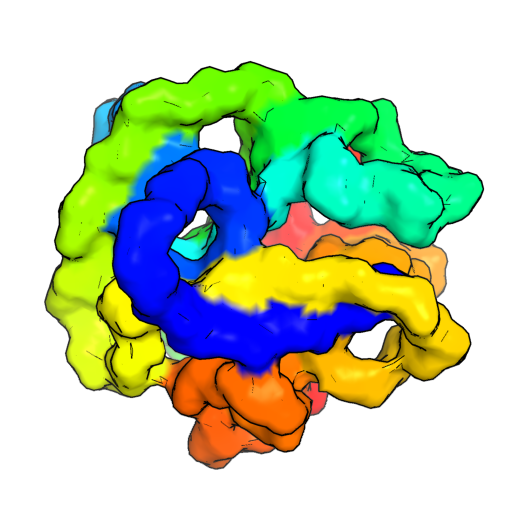. ASP A 1 122 ? -4.059 -13.537 8.111 1.00 78.94 122 ASP A O 1
ATOM 989 N N . GLY A 1 123 ? -1.893 -13.974 7.608 1.00 88.75 123 GLY A N 1
ATOM 990 C CA . GLY A 1 123 ? -1.986 -13.783 6.156 1.00 88.75 123 GLY A CA 1
ATOM 991 C C . GLY A 1 123 ? -1.955 -12.328 5.672 1.00 88.75 123 GLY A C 1
ATOM 992 O O . GLY A 1 123 ? -1.767 -11.381 6.442 1.00 88.75 123 GLY A O 1
ATOM 993 N N . THR A 1 124 ? -2.150 -12.142 4.367 1.00 94.94 124 THR A N 1
ATOM 994 C CA . THR A 1 124 ? -2.104 -10.833 3.700 1.00 94.94 124 THR A CA 1
ATOM 995 C C . THR A 1 124 ? -3.486 -10.174 3.645 1.00 94.94 124 THR A C 1
ATOM 997 O O . THR A 1 124 ? -4.510 -10.794 3.342 1.00 94.94 124 THR A O 1
ATOM 1000 N N . GLY A 1 125 ? -3.552 -8.869 3.916 1.00 95.75 125 GLY A N 1
ATOM 1001 C CA . GLY A 1 125 ? -4.801 -8.121 3.785 1.00 95.75 125 GLY A CA 1
ATOM 1002 C C . GLY A 1 125 ? -4.727 -6.662 4.203 1.00 95.75 125 GLY A C 1
ATOM 1003 O O . GLY A 1 125 ? -3.662 -6.116 4.467 1.00 95.75 125 GLY A O 1
ATOM 1004 N N . ILE A 1 126 ? -5.883 -6.005 4.246 1.00 96.25 126 ILE A N 1
ATOM 1005 C CA . ILE A 1 126 ? -5.996 -4.555 4.456 1.00 96.25 126 ILE A CA 1
ATOM 1006 C C . ILE A 1 126 ? -7.033 -4.209 5.528 1.00 96.25 126 ILE A C 1
ATOM 1008 O O . ILE A 1 126 ? -7.917 -5.005 5.873 1.00 96.25 126 ILE A O 1
ATOM 1012 N N . LEU A 1 127 ? -6.931 -2.975 6.026 1.00 94.12 127 LEU A N 1
ATOM 1013 C CA . LEU A 1 127 ? -7.846 -2.356 6.992 1.00 94.12 127 LEU A CA 1
ATOM 1014 C C . LEU A 1 127 ? -8.045 -3.190 8.269 1.00 94.12 127 LEU A C 1
ATOM 1016 O O . LEU A 1 127 ? -9.166 -3.430 8.726 1.00 94.12 127 LEU A O 1
ATOM 1020 N N . VAL A 1 128 ? -6.943 -3.635 8.872 1.00 91.25 128 VAL A N 1
ATOM 1021 C CA . VAL A 1 128 ? -6.968 -4.343 10.159 1.00 91.25 128 VAL A CA 1
ATOM 1022 C C . VAL A 1 128 ? -6.994 -3.321 11.292 1.00 91.25 128 VAL A C 1
ATOM 1024 O O . VAL A 1 128 ? -6.145 -2.438 11.362 1.00 91.25 128 VAL A O 1
ATOM 1027 N N . SER A 1 129 ? -7.954 -3.420 12.210 1.00 89.00 129 SER A N 1
ATOM 1028 C CA . SER A 1 129 ? -7.951 -2.564 13.402 1.00 89.00 129 SER A CA 1
ATOM 1029 C C . SER A 1 129 ? -6.919 -3.049 14.423 1.00 89.00 129 SER A C 1
ATOM 1031 O O . SER A 1 129 ? -7.024 -4.175 14.900 1.00 89.00 129 SER A O 1
ATOM 1033 N N . ASP A 1 130 ? -5.992 -2.177 14.830 1.00 87.38 130 ASP A N 1
ATOM 1034 C CA . ASP A 1 130 ? -5.000 -2.439 15.882 1.00 87.38 130 ASP A CA 1
ATOM 1035 C C . ASP A 1 130 ? -5.052 -1.319 16.933 1.00 87.38 130 ASP A C 1
ATOM 1037 O O . ASP A 1 130 ? -4.410 -0.281 16.804 1.00 87.38 130 ASP A O 1
ATOM 1041 N N . LYS A 1 131 ? -5.866 -1.506 17.982 1.00 87.56 131 LYS A N 1
ATOM 1042 C CA . LYS A 1 131 ? -6.088 -0.517 19.059 1.00 87.56 131 LYS A CA 1
ATOM 1043 C C . LYS A 1 131 ? -6.510 0.865 18.515 1.00 87.56 131 LYS A C 1
ATOM 1045 O O . LYS A 1 131 ? -7.638 1.010 18.031 1.00 87.56 131 LYS A O 1
ATOM 1050 N N . ASP A 1 132 ? -5.667 1.887 18.655 1.00 91.75 132 ASP A N 1
ATOM 1051 C CA . ASP A 1 132 ? -5.849 3.259 18.161 1.00 91.75 132 ASP A CA 1
ATOM 1052 C C . ASP A 1 132 ? -5.320 3.475 16.730 1.00 91.75 132 ASP A C 1
ATOM 1054 O O . ASP A 1 132 ? -5.534 4.536 16.135 1.00 91.75 132 ASP A O 1
ATOM 1058 N N . GLU A 1 133 ? -4.705 2.450 16.148 1.00 95.81 133 GLU A N 1
ATOM 1059 C CA . GLU A 1 133 ? -4.171 2.424 14.793 1.00 95.81 133 GLU A CA 1
ATOM 1060 C C . GLU A 1 133 ? -5.018 1.527 13.871 1.00 95.81 133 GLU A C 1
ATOM 1062 O O . GLU A 1 133 ? -5.872 0.738 14.296 1.00 95.81 133 GLU A O 1
ATOM 1067 N N . ILE A 1 134 ? -4.793 1.693 12.574 1.00 95.94 134 ILE A N 1
ATOM 1068 C CA . ILE A 1 134 ? -5.268 0.839 11.492 1.00 95.94 134 ILE A CA 1
ATOM 1069 C C . ILE A 1 134 ? -4.032 0.351 10.742 1.00 95.94 134 ILE A C 1
ATOM 1071 O O . ILE A 1 134 ? -3.173 1.155 10.382 1.00 95.94 134 ILE A O 1
ATOM 1075 N N . ILE A 1 135 ? -3.954 -0.950 10.486 1.00 96.38 135 ILE A N 1
ATOM 1076 C CA . ILE A 1 135 ? -3.028 -1.517 9.511 1.00 96.38 135 ILE A CA 1
ATOM 1077 C C . ILE A 1 135 ? -3.686 -1.343 8.141 1.00 96.38 135 ILE A C 1
ATOM 1079 O O . ILE A 1 135 ? -4.694 -1.986 7.842 1.00 96.38 135 ILE A O 1
ATOM 1083 N N . LEU A 1 136 ? -3.158 -0.418 7.343 1.00 97.38 136 LEU A N 1
ATOM 1084 C CA . LEU A 1 136 ? -3.619 -0.149 5.984 1.00 97.38 136 LEU A CA 1
ATOM 1085 C C . LEU A 1 136 ? -3.361 -1.348 5.080 1.00 97.38 136 LEU A C 1
ATOM 1087 O O . LEU A 1 136 ? -4.244 -1.712 4.315 1.00 97.38 136 LEU A O 1
ATOM 1091 N N . LEU A 1 137 ? -2.187 -1.962 5.226 1.00 97.50 137 LEU A N 1
ATOM 1092 C CA . LEU A 1 137 ? -1.739 -3.126 4.476 1.00 97.50 137 LEU A CA 1
ATOM 1093 C C . LEU A 1 137 ? -0.874 -4.006 5.382 1.00 97.50 137 LEU A C 1
ATOM 1095 O O . LEU A 1 137 ? 0.054 -3.516 6.026 1.00 97.50 137 LEU A O 1
ATOM 1099 N N . GLN A 1 138 ? -1.226 -5.282 5.453 1.00 96.12 138 GLN A N 1
ATOM 1100 C CA . GLN A 1 138 ? -0.466 -6.366 6.056 1.00 96.12 138 GLN A CA 1
ATOM 1101 C C . GLN A 1 138 ? 0.005 -7.263 4.913 1.00 96.12 138 GLN A C 1
ATOM 1103 O O . GLN A 1 138 ? -0.828 -7.785 4.174 1.00 96.12 138 GLN A O 1
ATOM 1108 N N . TYR A 1 139 ? 1.316 -7.401 4.764 1.00 95.69 139 TYR A N 1
ATOM 1109 C CA . TYR A 1 139 ? 1.964 -8.236 3.762 1.00 95.69 139 TYR A CA 1
ATOM 1110 C C . TYR A 1 139 ? 2.688 -9.372 4.475 1.00 95.69 139 TYR A C 1
ATOM 1112 O O . TYR A 1 139 ? 3.642 -9.130 5.217 1.00 95.69 139 TYR A O 1
ATOM 1120 N N . ASP A 1 140 ? 2.204 -10.591 4.275 1.00 94.44 140 ASP A N 1
ATOM 1121 C CA . ASP A 1 140 ? 2.824 -11.805 4.790 1.00 94.44 140 ASP A CA 1
ATOM 1122 C C . ASP A 1 140 ? 3.560 -12.500 3.634 1.00 94.44 140 ASP A C 1
ATOM 1124 O O . ASP A 1 140 ? 2.900 -13.008 2.726 1.00 94.44 140 ASP A O 1
ATOM 1128 N N . PRO A 1 141 ? 4.906 -12.512 3.620 1.00 92.19 141 PRO A N 1
ATOM 1129 C CA . PRO A 1 141 ? 5.669 -13.093 2.519 1.00 92.19 141 PRO A CA 1
ATOM 1130 C C . PRO A 1 141 ? 5.512 -14.616 2.401 1.00 92.19 141 PRO A C 1
ATOM 1132 O O . PRO A 1 141 ? 5.918 -15.187 1.393 1.00 92.19 141 PRO A O 1
ATOM 1135 N N . LEU A 1 142 ? 4.972 -15.284 3.428 1.00 91.69 142 LEU A N 1
ATOM 1136 C CA . LEU A 1 142 ? 4.770 -16.734 3.447 1.00 91.69 142 LEU A CA 1
ATOM 1137 C C . LEU A 1 142 ? 3.342 -17.144 3.062 1.00 91.69 142 LEU A C 1
ATOM 1139 O O . LEU A 1 142 ? 3.051 -18.343 3.002 1.00 91.69 142 LEU A O 1
ATOM 1143 N N . ASP A 1 143 ? 2.455 -16.178 2.818 1.00 91.81 143 ASP A N 1
ATOM 1144 C CA . ASP A 1 143 ? 1.092 -16.448 2.366 1.00 91.81 143 ASP A CA 1
ATOM 1145 C C . ASP A 1 143 ? 1.081 -16.963 0.913 1.00 91.81 143 ASP A C 1
ATOM 1147 O O . ASP A 1 143 ? 1.974 -16.683 0.107 1.00 91.81 143 ASP A O 1
ATOM 1151 N N . ASP A 1 144 ? 0.081 -17.774 0.575 1.00 89.88 144 ASP A N 1
ATOM 1152 C CA . ASP A 1 144 ? 0.088 -18.549 -0.668 1.00 89.88 144 ASP A CA 1
ATOM 1153 C C . ASP A 1 144 ? 0.021 -17.642 -1.907 1.00 89.88 144 ASP A C 1
ATOM 1155 O O . ASP A 1 144 ? -0.893 -16.831 -2.075 1.00 89.88 144 ASP A O 1
ATOM 1159 N N . GLY A 1 145 ? 0.995 -17.809 -2.804 1.00 89.69 145 GLY A N 1
ATOM 1160 C CA . GLY A 1 145 ? 1.115 -17.039 -4.043 1.00 89.69 145 GLY A CA 1
ATOM 1161 C C . GLY A 1 145 ? 1.753 -15.656 -3.896 1.00 89.69 145 GLY A C 1
ATOM 1162 O O . GLY A 1 145 ? 1.908 -14.981 -4.916 1.00 89.69 145 GLY A O 1
ATOM 1163 N N . MET A 1 146 ? 2.143 -15.242 -2.685 1.00 92.50 146 MET A N 1
ATOM 1164 C CA . MET A 1 146 ? 2.760 -13.934 -2.464 1.00 92.50 146 MET A CA 1
ATOM 1165 C C . MET A 1 146 ? 4.104 -13.779 -3.196 1.00 92.50 146 MET A C 1
ATOM 1167 O O . MET A 1 146 ? 4.826 -14.763 -3.384 1.00 92.50 146 MET A O 1
ATOM 1171 N N . PRO A 1 147 ? 4.456 -12.554 -3.635 1.00 91.19 147 PRO A N 1
ATOM 1172 C CA . PRO A 1 147 ? 5.761 -12.285 -4.231 1.00 91.19 147 PRO A CA 1
ATOM 1173 C C . PRO A 1 147 ? 6.907 -12.600 -3.256 1.00 91.19 147 PRO A C 1
ATOM 1175 O O . PRO A 1 147 ? 6.756 -12.507 -2.040 1.00 91.19 147 PRO A O 1
ATOM 1178 N N . GLU A 1 148 ? 8.094 -12.911 -3.779 1.00 88.25 148 GLU A N 1
ATOM 1179 C CA . GLU A 1 148 ? 9.237 -13.356 -2.956 1.00 88.25 148 GLU A CA 1
ATOM 1180 C C . GLU A 1 148 ? 9.893 -12.231 -2.124 1.00 88.25 148 GLU A C 1
ATOM 1182 O O . GLU A 1 148 ? 10.851 -12.464 -1.383 1.00 88.25 148 GLU A O 1
ATOM 1187 N N . PHE A 1 149 ? 9.377 -11.002 -2.197 1.00 90.56 149 PHE A N 1
ATOM 1188 C CA . PHE A 1 149 ? 9.843 -9.888 -1.376 1.00 90.56 149 PHE A CA 1
ATOM 1189 C C . PHE A 1 149 ? 9.698 -10.214 0.122 1.00 90.56 149 PHE A C 1
ATOM 1191 O O . PHE A 1 149 ? 8.626 -10.610 0.567 1.00 90.56 149 PHE A O 1
ATOM 1198 N N . LEU A 1 150 ? 10.773 -10.031 0.905 1.00 89.31 150 LEU A N 1
ATOM 1199 C CA . LEU A 1 150 ? 10.893 -10.370 2.341 1.00 89.31 150 LEU A CA 1
ATOM 1200 C C . LEU A 1 150 ? 10.792 -11.863 2.720 1.00 89.31 150 LEU A C 1
ATOM 1202 O O . LEU A 1 150 ? 10.875 -12.164 3.916 1.00 89.31 150 LEU A O 1
ATOM 1206 N N . ALA A 1 151 ? 10.707 -12.791 1.760 1.00 85.62 151 ALA A N 1
ATOM 1207 C CA . ALA A 1 151 ? 10.560 -14.230 2.026 1.00 85.62 151 ALA A CA 1
ATOM 1208 C C . ALA A 1 151 ? 11.652 -14.812 2.941 1.00 85.62 151 ALA A C 1
ATOM 1210 O O . ALA A 1 151 ? 11.359 -15.610 3.826 1.00 85.62 151 ALA A O 1
ATOM 1211 N N . GLU A 1 152 ? 12.894 -14.342 2.809 1.00 85.81 152 GLU A N 1
ATOM 1212 C CA . GLU A 1 152 ? 14.031 -14.793 3.631 1.00 85.81 152 GLU A CA 1
ATOM 1213 C C . GLU A 1 152 ? 13.956 -14.344 5.098 1.00 85.81 152 GLU A C 1
ATOM 1215 O O . GLU A 1 152 ? 14.676 -14.859 5.953 1.00 85.81 152 GLU A O 1
ATOM 1220 N N . THR A 1 153 ? 13.134 -13.336 5.398 1.00 84.69 153 THR A N 1
ATOM 1221 C CA . THR A 1 153 ? 13.040 -12.773 6.749 1.00 84.69 153 THR A CA 1
ATOM 1222 C C . THR A 1 153 ? 11.924 -13.392 7.578 1.00 84.69 153 THR A C 1
ATOM 1224 O O . THR A 1 153 ? 11.938 -13.222 8.793 1.00 84.69 153 THR A O 1
ATOM 1227 N N . GLU A 1 154 ? 10.964 -14.061 6.927 1.00 83.38 154 GLU A N 1
ATOM 1228 C CA . GLU A 1 154 ? 9.710 -14.565 7.514 1.00 83.38 154 GLU A CA 1
ATOM 1229 C C . GLU A 1 154 ? 8.887 -13.497 8.273 1.00 83.38 154 GLU A C 1
ATOM 1231 O O . GLU A 1 154 ? 7.909 -13.829 8.937 1.00 83.38 154 GLU A O 1
ATOM 1236 N N . ASN A 1 155 ? 9.259 -12.214 8.176 1.00 90.25 155 ASN A N 1
ATOM 1237 C CA . ASN A 1 155 ? 8.588 -11.135 8.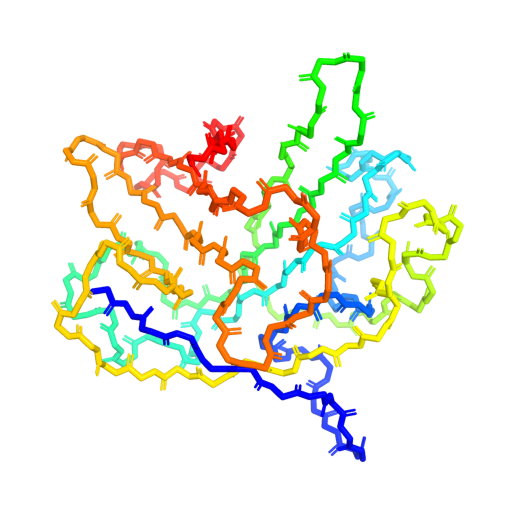889 1.00 90.25 155 ASN A CA 1
ATOM 1238 C C . ASN A 1 155 ? 7.346 -10.669 8.132 1.00 90.25 155 ASN A C 1
ATOM 1240 O O . ASN A 1 155 ? 7.388 -10.447 6.919 1.00 90.25 155 ASN A O 1
ATOM 1244 N N . VAL A 1 156 ? 6.284 -10.367 8.873 1.00 93.06 156 VAL A N 1
ATOM 1245 C CA . VAL A 1 156 ? 5.071 -9.759 8.317 1.00 93.06 156 VAL A CA 1
ATOM 1246 C C . VAL A 1 156 ? 5.208 -8.237 8.325 1.00 93.06 156 VAL A C 1
ATOM 1248 O O . VAL A 1 156 ? 5.400 -7.617 9.374 1.00 93.06 156 VAL A O 1
ATOM 1251 N N . ALA A 1 157 ? 5.069 -7.612 7.158 1.00 95.31 157 ALA A N 1
ATOM 1252 C CA . ALA A 1 157 ? 5.143 -6.166 6.989 1.00 95.31 157 ALA A CA 1
ATOM 1253 C C . ALA A 1 157 ? 3.778 -5.502 7.224 1.00 95.31 157 ALA A C 1
ATOM 1255 O O . ALA A 1 157 ? 2.823 -5.718 6.482 1.00 95.31 157 ALA A O 1
ATOM 1256 N N . CYS A 1 158 ? 3.683 -4.659 8.253 1.00 96.62 158 CYS A N 1
ATOM 1257 C CA . CYS A 1 158 ? 2.462 -3.951 8.635 1.00 96.62 158 CYS A CA 1
ATOM 1258 C C . CYS A 1 158 ? 2.610 -2.435 8.438 1.00 96.62 158 CYS A C 1
ATOM 1260 O O . CYS A 1 158 ? 3.363 -1.782 9.163 1.00 96.62 158 CYS A O 1
AT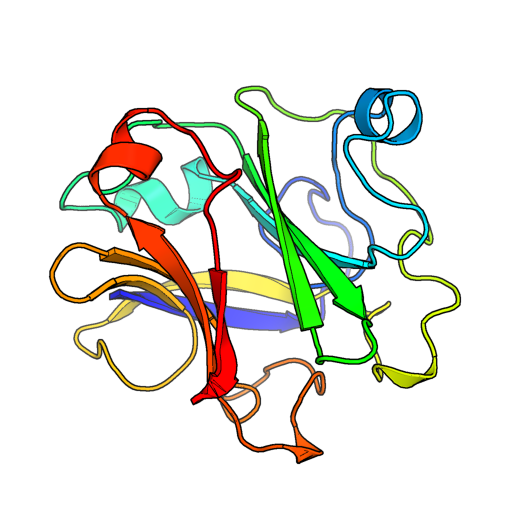OM 1262 N N . PHE A 1 159 ? 1.837 -1.852 7.519 1.00 98.06 159 PHE A N 1
ATOM 1263 C CA . PHE A 1 159 ? 1.759 -0.404 7.305 1.00 98.06 159 PHE A CA 1
ATOM 1264 C C . PHE A 1 159 ? 0.684 0.204 8.203 1.00 98.06 159 PHE A C 1
ATOM 1266 O O . PHE A 1 159 ? -0.509 0.032 7.961 1.00 98.06 159 PHE A O 1
ATOM 1273 N N . LYS A 1 160 ? 1.088 0.914 9.255 1.00 97.75 160 LYS A N 1
ATOM 1274 C CA . LYS A 1 160 ? 0.204 1.371 10.334 1.00 97.75 160 LYS A CA 1
ATOM 1275 C C . LYS A 1 160 ? -0.001 2.876 10.301 1.00 97.75 160 LYS A C 1
ATOM 1277 O O . LYS A 1 160 ? 0.954 3.634 10.153 1.00 97.75 160 LYS A O 1
ATOM 1282 N N . ILE A 1 161 ? -1.237 3.309 10.520 1.00 98.19 161 ILE A N 1
ATOM 1283 C CA . ILE A 1 161 ? -1.626 4.717 10.643 1.00 98.19 161 ILE A CA 1
ATOM 1284 C C . ILE A 1 161 ? -2.540 4.906 11.851 1.00 98.19 161 ILE A C 1
ATOM 1286 O O . ILE A 1 161 ? -3.360 4.042 12.162 1.00 98.19 161 ILE A O 1
ATOM 1290 N N . LYS A 1 162 ? -2.457 6.050 12.532 1.00 97.69 162 LYS A N 1
ATOM 1291 C CA . LYS A 1 162 ? -3.441 6.389 13.566 1.00 97.69 162 LYS A CA 1
ATOM 1292 C C . LYS A 1 162 ? -4.802 6.660 12.941 1.00 97.69 162 LYS A C 1
ATOM 1294 O O . LYS A 1 162 ? -4.900 7.313 11.904 1.00 97.69 162 LYS A O 1
ATOM 1299 N N . LYS A 1 163 ? -5.871 6.260 13.631 1.00 95.25 163 LYS A N 1
ATOM 1300 C CA . LYS A 1 163 ? -7.253 6.524 13.189 1.00 95.25 163 LYS A CA 1
ATOM 1301 C C . LYS A 1 163 ? -7.519 8.008 12.915 1.00 95.25 163 LYS A C 1
ATOM 1303 O O . LYS A 1 163 ? -8.203 8.339 11.953 1.00 95.25 163 LYS A O 1
ATOM 1308 N N . GLU A 1 164 ? -6.967 8.898 13.739 1.00 95.38 164 GLU A N 1
ATOM 1309 C CA . GLU A 1 164 ? -7.130 10.351 13.588 1.00 95.38 164 GLU A CA 1
ATOM 1310 C C . GLU A 1 164 ? -6.454 10.918 12.335 1.00 95.38 164 GLU A C 1
ATOM 1312 O O . GLU A 1 164 ? -6.968 11.872 11.752 1.00 95.38 164 GLU A O 1
ATOM 1317 N N . ASP A 1 165 ? -5.317 10.351 11.931 1.00 97.19 165 ASP A N 1
ATOM 1318 C CA . ASP A 1 165 ? -4.573 10.786 10.746 1.00 97.19 165 ASP A CA 1
ATOM 1319 C C . ASP A 1 165 ? -5.238 10.222 9.484 1.00 97.19 165 ASP A C 1
ATOM 1321 O O . ASP A 1 165 ? -5.463 10.955 8.521 1.00 97.19 165 ASP A O 1
ATOM 1325 N N . LEU A 1 166 ? -5.719 8.973 9.544 1.00 95.75 166 LEU A N 1
ATOM 1326 C CA . LEU A 1 166 ? -6.525 8.373 8.480 1.00 95.75 166 LEU A CA 1
ATOM 1327 C C . LEU A 1 166 ? -7.810 9.166 8.202 1.00 95.75 166 LEU A C 1
ATOM 1329 O O . LEU A 1 166 ? -8.141 9.412 7.047 1.00 95.75 166 LEU A O 1
ATOM 1333 N N . GLN A 1 167 ? -8.515 9.615 9.246 1.00 92.94 167 GLN A N 1
ATOM 1334 C CA . GLN A 1 167 ? -9.715 10.460 9.118 1.00 92.94 167 GLN A CA 1
ATOM 1335 C C . GLN A 1 167 ? -9.441 11.780 8.382 1.00 92.94 167 GLN A C 1
ATOM 1337 O O . GLN A 1 167 ? -10.340 12.326 7.745 1.00 92.94 167 GLN A O 1
ATOM 1342 N N . LYS A 1 168 ? -8.209 12.292 8.473 1.00 95.12 168 LYS A N 1
ATOM 1343 C CA . LYS A 1 168 ? -7.753 13.507 7.787 1.00 95.12 168 LYS A CA 1
ATOM 1344 C C . LYS A 1 168 ? -7.126 13.215 6.422 1.00 95.12 168 LYS A C 1
ATOM 1346 O O . LYS A 1 168 ? -6.733 14.165 5.754 1.00 95.12 168 LYS A O 1
ATOM 1351 N N . LEU A 1 169 ? -7.032 11.939 6.030 1.00 94.94 169 LEU A N 1
ATOM 1352 C CA . LEU A 1 169 ? -6.286 11.469 4.861 1.00 94.94 169 LEU A CA 1
ATOM 1353 C C . LEU A 1 169 ? -4.809 11.913 4.886 1.00 94.94 169 LEU A C 1
ATOM 1355 O O . LEU A 1 169 ? -4.218 12.182 3.846 1.00 94.94 169 LEU A O 1
ATOM 1359 N N . ASP A 1 170 ? -4.210 11.997 6.078 1.00 96.38 170 ASP A N 1
ATOM 1360 C CA . ASP A 1 170 ? -2.795 12.333 6.257 1.00 96.38 170 ASP A CA 1
ATOM 1361 C C . ASP A 1 170 ? -1.952 11.057 6.363 1.00 96.38 170 ASP A C 1
ATOM 1363 O O . ASP A 1 170 ? -1.744 10.500 7.443 1.00 96.38 170 ASP A O 1
ATOM 1367 N N . PHE A 1 171 ? -1.449 10.596 5.219 1.00 97.25 171 PHE A N 1
ATOM 1368 C CA . PHE A 1 171 ? -0.618 9.395 5.128 1.00 97.25 171 PHE A CA 1
ATOM 1369 C C . PHE A 1 171 ? 0.868 9.656 5.438 1.00 97.25 171 PHE A C 1
ATOM 1371 O O . PHE A 1 171 ? 1.644 8.709 5.552 1.00 97.25 171 PHE A O 1
ATOM 1378 N N . SER A 1 172 ? 1.270 10.906 5.715 1.00 96.12 172 SER A N 1
ATOM 1379 C CA . SER A 1 172 ? 2.664 11.255 6.055 1.00 96.12 172 SER A CA 1
ATOM 1380 C C . SER A 1 172 ? 3.155 10.647 7.378 1.00 96.12 172 SER A C 1
ATOM 1382 O O . SER A 1 172 ? 4.341 10.717 7.712 1.00 96.12 172 SER A O 1
ATOM 1384 N N . LYS A 1 173 ? 2.233 10.092 8.177 1.00 96.56 173 LYS A N 1
ATOM 1385 C CA . LYS A 1 173 ? 2.490 9.457 9.478 1.00 96.56 173 LYS A CA 1
ATOM 1386 C C . LYS A 1 173 ? 2.413 7.936 9.443 1.00 96.56 173 LYS A C 1
ATOM 1388 O O . LYS A 1 173 ? 2.492 7.322 10.510 1.00 96.56 173 LYS A O 1
ATOM 1393 N N . VAL A 1 174 ? 2.265 7.334 8.260 1.00 98.19 174 VAL A N 1
ATOM 1394 C CA . VAL A 1 174 ? 2.303 5.877 8.122 1.00 98.19 174 VAL A CA 1
ATOM 1395 C C . VAL A 1 174 ? 3.669 5.351 8.564 1.00 98.19 174 VAL A C 1
ATOM 1397 O O . VAL A 1 174 ? 4.711 5.929 8.260 1.00 98.19 174 VAL A O 1
ATOM 1400 N N . LYS A 1 175 ? 3.657 4.252 9.314 1.00 97.12 175 LYS A N 1
ATOM 1401 C CA . LYS A 1 175 ? 4.852 3.536 9.770 1.00 97.12 175 LYS A CA 1
ATOM 1402 C C . LYS A 1 175 ? 4.847 2.125 9.219 1.00 97.12 175 LYS A C 1
ATOM 1404 O O . LYS A 1 175 ? 3.781 1.536 9.085 1.00 97.12 175 LYS A O 1
ATOM 1409 N N . LEU A 1 176 ? 6.031 1.579 8.992 1.00 97.25 176 LEU A N 1
ATOM 1410 C CA . LEU A 1 176 ? 6.219 0.168 8.701 1.00 97.25 176 LEU A CA 1
ATOM 1411 C C . LEU A 1 176 ? 6.701 -0.528 9.976 1.00 97.25 176 LEU A C 1
ATOM 1413 O O . LEU A 1 176 ? 7.654 -0.079 10.612 1.00 97.25 176 LEU A O 1
ATOM 1417 N N . GLU A 1 177 ? 6.022 -1.603 10.352 1.00 95.25 177 GLU A N 1
ATOM 1418 C CA . GLU A 1 177 ? 6.398 -2.496 11.446 1.00 95.25 177 GLU A CA 1
ATOM 1419 C C . GLU A 1 177 ? 6.600 -3.896 10.858 1.00 95.25 177 GLU A C 1
ATOM 1421 O O . GLU A 1 177 ? 5.679 -4.428 10.242 1.00 95.25 177 GLU A O 1
ATOM 1426 N N . LEU A 1 178 ? 7.794 -4.469 11.022 1.00 93.62 178 LEU A N 1
ATOM 1427 C CA . LEU A 1 178 ? 8.084 -5.865 10.681 1.00 93.62 178 LEU A CA 1
ATOM 1428 C C . LEU A 1 178 ? 7.883 -6.716 11.944 1.00 93.62 178 LEU A C 1
ATOM 1430 O O . LEU A 1 178 ? 8.436 -6.367 12.992 1.00 93.62 178 LEU A O 1
ATOM 1434 N N . ARG A 1 179 ? 7.056 -7.762 11.860 1.00 88.94 179 ARG A N 1
ATOM 1435 C CA . ARG A 1 179 ? 6.644 -8.619 12.987 1.00 88.94 179 ARG A CA 1
ATOM 1436 C C . ARG A 1 179 ? 7.072 -10.061 12.816 1.00 88.94 179 ARG A C 1
ATOM 1438 O O . ARG A 1 179 ? 7.002 -10.522 11.658 1.00 88.94 179 ARG A O 1
#

Foldseek 3Di:
DKAKDKAFDDDDDDQQAKKAFAWHQDAPVCVVVVLDPPQKAWGIKHFQCQCVVVPPVCLAVANGWMKTWIWGQDPVGIWIRIDTDRDRRDDIDHCRRPPVVVQAPRNTMMHIDIDDDPDQDDHWDAQRDDPQKTQGTKHQCPHPNHGVGCVVVRWIWTFIDGSVCSNVVNSVRTGIDTD